Protein AF-A0A7S4P563-F1 (afdb_monomer_lite)

Sequence (169 aa):
KRTKKLSTRKKKKKKQNKKKVKEEKEEKDREKDGEKGEDKGENNGENQEEKKETKPPLTRMRRKPLERQKFFQEGGLWRDEYVLDLLNELTETTGKALLLLSVLEKRQLVADDHVTVLKQLVFSGHQMMSAALSAFSVEMDFDELGDTLTRIAKKVIAQQQQQQQQEER

Structure (mmCIF, N/CA/C/O backbone):
data_AF-A0A7S4P563-F1
#
_entry.id   AF-A0A7S4P563-F1
#
loop_
_atom_site.group_PDB
_atom_site.id
_atom_site.type_symbol
_atom_site.label_atom_id
_atom_site.label_alt_id
_atom_site.label_comp_id
_atom_site.label_asym_id
_atom_site.label_entity_id
_atom_site.label_seq_id
_atom_site.pdbx_PDB_ins_code
_atom_site.Cartn_x
_atom_site.Cartn_y
_atom_site.Cartn_z
_atom_site.occupancy
_atom_site.B_iso_or_equiv
_atom_site.auth_seq_id
_atom_site.auth_comp_id
_atom_site.auth_asym_id
_atom_site.auth_atom_id
_atom_site.pdbx_PDB_model_num
ATOM 1 N N . LYS A 1 1 ? -26.606 -19.962 45.039 1.00 61.16 1 LYS A N 1
ATOM 2 C CA . LYS A 1 1 ? -26.654 -21.091 44.073 1.00 61.16 1 LYS A CA 1
ATOM 3 C C . LYS A 1 1 ? -27.633 -20.741 42.945 1.00 61.16 1 LYS A C 1
ATOM 5 O O . LYS A 1 1 ? -28.825 -20.948 43.105 1.00 61.16 1 LYS A O 1
ATOM 10 N N . ARG A 1 2 ? -27.160 -20.139 41.847 1.00 44.06 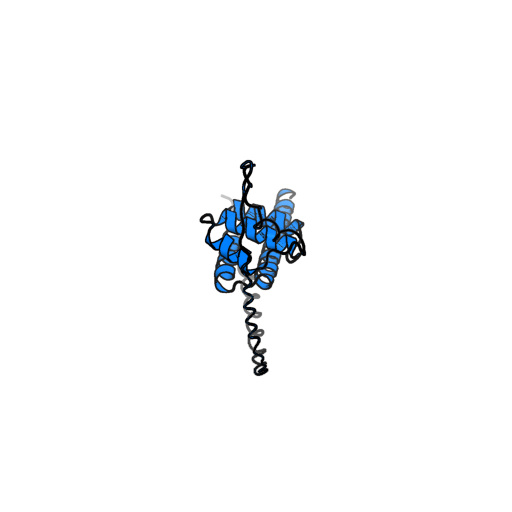2 ARG A N 1
ATOM 11 C CA . ARG A 1 2 ? -27.955 -19.863 40.635 1.00 44.06 2 ARG A CA 1
ATOM 12 C C . ARG A 1 2 ? -27.153 -20.300 39.414 1.00 44.06 2 ARG A C 1
ATOM 14 O O . ARG A 1 2 ? -25.927 -20.315 39.437 1.00 44.06 2 ARG A O 1
ATOM 21 N N . THR A 1 3 ? -27.881 -20.819 38.444 1.00 54.81 3 THR A N 1
ATOM 22 C CA . THR A 1 3 ? -27.499 -21.928 37.579 1.00 54.81 3 THR A CA 1
ATOM 23 C C . THR A 1 3 ? -26.834 -21.486 36.283 1.00 54.81 3 THR A C 1
ATOM 25 O O . THR A 1 3 ? -27.209 -20.509 35.646 1.00 54.81 3 THR A O 1
ATOM 28 N N . LYS A 1 4 ? -25.852 -22.295 35.883 1.00 56.75 4 LYS A N 1
ATOM 29 C CA . LYS A 1 4 ? -25.159 -22.290 34.598 1.00 56.75 4 LYS A CA 1
ATOM 30 C C . LYS A 1 4 ? -26.137 -22.669 33.478 1.00 56.75 4 LYS A C 1
ATOM 32 O O . LYS A 1 4 ? -26.557 -23.820 33.427 1.00 56.75 4 LYS A O 1
ATOM 37 N N . LYS A 1 5 ? -26.442 -21.758 32.551 1.00 60.03 5 LYS A N 1
ATOM 38 C CA . LYS A 1 5 ? -26.979 -22.088 31.216 1.00 60.03 5 LYS A CA 1
ATOM 39 C C . LYS A 1 5 ? -26.570 -21.014 30.212 1.00 60.03 5 LYS A C 1
ATOM 41 O O . LYS A 1 5 ? -27.282 -20.039 30.060 1.00 60.03 5 LYS A O 1
ATOM 46 N N . LEU A 1 6 ? -25.445 -21.209 29.527 1.00 48.97 6 LEU A N 1
ATOM 47 C CA . LEU A 1 6 ? -25.110 -20.551 28.252 1.00 48.97 6 LEU A CA 1
ATOM 48 C C . LEU A 1 6 ? -24.085 -21.432 27.518 1.00 48.97 6 LEU A C 1
ATOM 50 O O . LEU A 1 6 ? -22.925 -21.092 27.314 1.00 48.97 6 LEU A O 1
ATOM 54 N N . SER A 1 7 ? -24.534 -22.637 27.173 1.00 54.16 7 SER A N 1
ATOM 55 C CA . SER A 1 7 ? -23.865 -23.547 26.246 1.00 54.16 7 SER A CA 1
ATOM 56 C C . SER A 1 7 ? -24.733 -23.660 24.990 1.00 54.16 7 SER A C 1
ATOM 58 O O . SER A 1 7 ? -25.949 -23.569 25.084 1.00 54.16 7 SER A O 1
ATOM 60 N N . THR A 1 8 ? -24.081 -23.880 23.843 1.00 53.53 8 THR A N 1
ATOM 61 C CA . THR A 1 8 ? -24.630 -24.368 22.556 1.00 53.53 8 THR A CA 1
ATOM 62 C C . THR A 1 8 ? -25.084 -23.402 21.445 1.00 53.53 8 THR A C 1
ATOM 64 O O . THR A 1 8 ? -25.870 -23.820 20.598 1.00 53.53 8 THR A O 1
ATOM 67 N N . ARG A 1 9 ? -24.525 -22.187 21.289 1.00 49.56 9 ARG A N 1
ATOM 68 C CA . ARG A 1 9 ? -24.757 -21.374 20.054 1.00 49.56 9 ARG A CA 1
ATOM 69 C C . ARG A 1 9 ? -23.562 -21.205 19.098 1.00 49.56 9 ARG A C 1
ATOM 71 O O . ARG A 1 9 ? -23.695 -20.550 18.072 1.00 49.56 9 ARG A O 1
ATOM 78 N N . LYS A 1 10 ? -22.411 -21.845 19.361 1.00 51.56 10 LYS A N 1
ATOM 79 C CA . LYS A 1 10 ? -21.164 -21.660 18.574 1.00 51.56 10 LYS A CA 1
ATOM 80 C C . LYS A 1 10 ? -20.854 -22.712 17.489 1.00 51.56 10 LYS A C 1
ATOM 82 O O . LYS A 1 10 ? -19.849 -22.572 16.802 1.00 51.56 10 LYS A O 1
ATOM 87 N N . LYS A 1 11 ? -21.679 -23.747 17.267 1.00 52.34 11 LYS A N 1
ATOM 88 C CA . LYS A 1 11 ? -21.305 -24.872 16.369 1.00 52.34 11 LYS A CA 1
ATOM 89 C C . LYS A 1 11 ? -21.907 -24.880 14.951 1.00 52.34 11 LYS A C 1
ATOM 91 O O . LYS A 1 11 ? -21.516 -25.732 14.162 1.00 52.34 11 LYS A O 1
ATOM 96 N N . LYS A 1 12 ? -22.788 -23.944 14.565 1.00 49.88 12 LYS A N 1
ATOM 97 C CA . LYS A 1 12 ? -23.467 -23.995 13.243 1.00 49.88 12 LYS A CA 1
ATOM 98 C C . LYS A 1 12 ? -22.853 -23.153 12.109 1.00 49.88 12 LYS A C 1
ATOM 100 O O . LYS A 1 12 ? -23.171 -23.415 10.958 1.00 49.88 12 LYS A O 1
ATOM 105 N N . LYS A 1 13 ? -21.937 -22.209 12.374 1.00 48.78 13 LYS A N 1
ATOM 106 C CA . LYS A 1 13 ? -21.374 -21.323 11.322 1.00 48.78 13 LYS A CA 1
ATOM 107 C C . LYS A 1 13 ? -20.102 -21.833 10.621 1.00 48.78 13 LYS A C 1
ATOM 109 O O . LYS A 1 13 ? -19.689 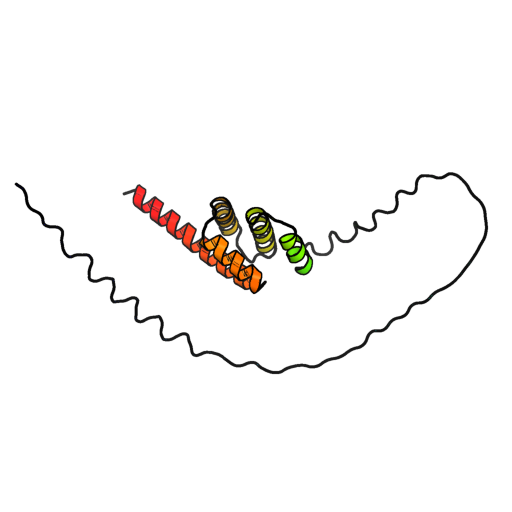-21.248 9.630 1.00 48.78 13 LYS A O 1
ATOM 114 N N . LYS A 1 14 ? -19.495 -22.943 11.064 1.00 47.88 14 LYS A N 1
ATOM 115 C CA . LYS A 1 14 ? -18.209 -23.435 10.514 1.00 47.88 14 LYS A CA 1
ATOM 116 C C . LYS A 1 14 ? -18.342 -24.336 9.269 1.00 47.88 14 LYS A C 1
ATOM 118 O O . LYS A 1 14 ? -17.331 -24.769 8.730 1.00 47.88 14 LYS A O 1
ATOM 123 N N . LYS A 1 15 ? -19.562 -24.635 8.795 1.00 46.62 15 LYS A N 1
ATOM 124 C CA . LYS A 1 15 ? -19.793 -25.626 7.720 1.00 46.62 15 LYS A CA 1
ATOM 125 C C . LYS A 1 15 ? -20.128 -25.045 6.337 1.00 46.62 15 LYS A C 1
ATOM 127 O O . LYS A 1 15 ? -20.253 -25.823 5.402 1.00 46.62 15 LYS A O 1
ATOM 132 N N . GLN A 1 16 ? -20.238 -23.721 6.183 1.00 46.41 16 GLN A N 1
ATOM 133 C CA . GLN A 1 16 ? -20.617 -23.103 4.898 1.00 46.41 16 GLN A CA 1
ATOM 134 C C . GLN A 1 16 ? -19.452 -22.486 4.101 1.00 46.41 16 GLN A C 1
ATOM 136 O O . GLN A 1 16 ? -19.566 -22.374 2.888 1.00 46.41 16 GLN A O 1
ATOM 141 N N . ASN A 1 17 ? -18.292 -22.206 4.708 1.00 41.94 17 ASN A N 1
ATOM 142 C CA . ASN A 1 17 ? -17.165 -21.590 3.980 1.00 41.94 17 ASN A CA 1
ATOM 143 C C . ASN A 1 17 ? -16.240 -22.567 3.231 1.00 41.94 17 ASN A C 1
ATOM 145 O O . ASN A 1 17 ? -15.300 -22.126 2.584 1.00 41.94 17 ASN A O 1
ATOM 149 N N . LYS A 1 18 ? -16.479 -23.886 3.283 1.00 46.22 18 LYS A N 1
ATOM 150 C CA . LYS A 1 18 ? -15.585 -24.882 2.652 1.00 46.22 18 LYS A CA 1
ATOM 151 C C . LYS A 1 18 ? -15.995 -25.291 1.228 1.00 46.22 18 LYS A C 1
ATOM 153 O O . LYS A 1 18 ? -15.339 -26.140 0.641 1.00 46.22 18 LYS A O 1
ATOM 158 N N . LYS A 1 19 ? -17.072 -24.720 0.670 1.00 44.72 19 LYS A N 1
ATOM 159 C CA . LYS A 1 19 ? -17.604 -25.118 -0.650 1.00 44.72 19 LYS A CA 1
ATOM 160 C C . LYS A 1 19 ? -17.312 -24.131 -1.790 1.00 44.72 19 LYS A C 1
ATOM 162 O O . LYS A 1 19 ? -17.678 -24.424 -2.914 1.00 44.72 19 LYS A O 1
ATOM 167 N N . LYS A 1 20 ? -16.648 -23.000 -1.522 1.00 45.75 20 LYS A N 1
ATOM 168 C CA . LYS A 1 20 ? -16.402 -21.937 -2.519 1.00 45.75 20 LYS A CA 1
ATOM 169 C C . LYS A 1 20 ? -14.961 -21.852 -3.049 1.00 45.75 20 LYS A C 1
ATOM 171 O O . LYS A 1 20 ? -14.650 -20.926 -3.773 1.00 45.75 20 LYS A O 1
ATOM 176 N N . VAL A 1 21 ? -14.089 -22.799 -2.692 1.00 49.78 21 VAL A N 1
ATOM 177 C CA . VAL A 1 21 ? -12.644 -22.774 -3.028 1.00 49.78 21 VAL A CA 1
ATOM 178 C C . VAL A 1 21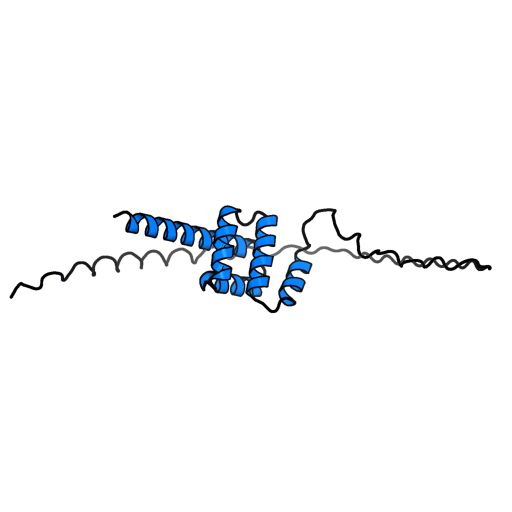 ? -12.288 -23.845 -4.076 1.00 49.78 21 VAL A C 1
ATOM 180 O O . VAL A 1 21 ? -11.178 -24.357 -4.086 1.00 49.78 21 VAL A O 1
ATOM 183 N N . LYS A 1 22 ? -13.235 -24.282 -4.920 1.00 44.59 22 LYS A N 1
ATOM 184 C CA . LYS A 1 22 ? -12.987 -25.402 -5.851 1.00 44.59 22 LYS A CA 1
ATOM 185 C C . LYS A 1 22 ? -13.311 -25.131 -7.326 1.00 44.59 22 LYS A C 1
ATOM 187 O O . LYS A 1 22 ? -13.238 -26.073 -8.099 1.00 44.59 22 LYS A O 1
ATOM 192 N N . GLU A 1 23 ? -13.634 -23.900 -7.723 1.00 48.12 23 GLU A N 1
ATOM 193 C CA . GLU A 1 23 ? -14.056 -23.615 -9.112 1.00 48.12 23 GLU A CA 1
ATOM 194 C C . GLU A 1 23 ? -13.213 -22.574 -9.872 1.00 48.12 23 GLU A C 1
ATOM 196 O O . GLU A 1 23 ? -13.430 -22.409 -11.060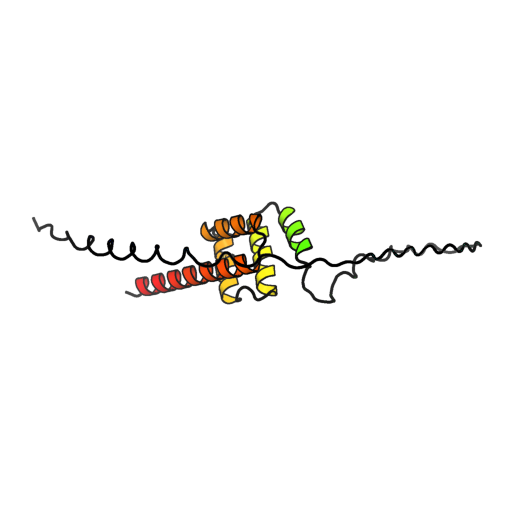 1.00 48.12 23 GLU A O 1
ATOM 201 N N . GLU A 1 24 ? -12.193 -21.944 -9.278 1.00 48.28 24 GLU A N 1
ATOM 202 C CA . GLU A 1 24 ? -11.364 -20.931 -9.978 1.00 48.28 24 GLU A CA 1
ATOM 203 C C . GLU A 1 24 ? -9.939 -21.425 -10.300 1.00 48.28 24 GLU A C 1
ATOM 205 O O . GLU A 1 24 ? -8.968 -20.702 -10.110 1.00 48.28 24 GLU A O 1
ATOM 210 N N . LYS A 1 25 ? -9.775 -22.684 -10.739 1.00 49.25 25 LYS A N 1
ATOM 211 C CA . LYS A 1 25 ? -8.444 -23.248 -11.065 1.00 49.25 25 LYS A CA 1
ATOM 212 C C . LYS A 1 25 ? -8.288 -23.787 -12.497 1.00 49.25 25 LYS A C 1
ATOM 214 O O . LYS A 1 25 ? -7.361 -24.551 -12.734 1.00 49.25 25 LYS A O 1
ATOM 219 N N . GLU A 1 26 ? -9.156 -23.430 -13.444 1.00 51.91 26 GLU A N 1
ATOM 220 C CA . GLU A 1 26 ? -9.135 -24.041 -14.794 1.00 51.91 26 GLU A CA 1
ATOM 221 C C . GLU A 1 26 ? -9.327 -23.077 -15.986 1.00 51.91 26 GLU A C 1
ATOM 223 O O . GLU A 1 26 ? -9.683 -23.499 -17.080 1.00 51.91 26 GLU A O 1
ATOM 228 N N . GLU A 1 27 ? -9.003 -21.795 -15.841 1.00 48.97 27 GLU A N 1
ATOM 229 C CA . GLU A 1 27 ? -8.819 -20.876 -16.977 1.00 48.97 27 GLU A CA 1
ATOM 230 C C . GLU A 1 27 ? -7.571 -20.035 -16.664 1.00 48.97 27 GLU A C 1
ATOM 232 O O . GLU A 1 27 ? -7.476 -19.498 -15.572 1.00 48.97 27 GLU A O 1
ATOM 237 N N . LYS A 1 28 ? -6.558 -19.859 -17.511 1.00 49.34 28 LYS A N 1
ATOM 238 C CA . LYS A 1 28 ? -6.510 -20.010 -18.960 1.00 49.34 28 LYS A CA 1
ATOM 239 C C . LYS A 1 28 ? -5.033 -19.957 -19.374 1.00 49.34 28 LYS A C 1
ATOM 241 O O . LYS A 1 28 ? -4.460 -18.892 -19.562 1.00 49.34 28 LYS A O 1
ATOM 246 N N . ASP A 1 29 ? -4.418 -21.127 -19.503 1.00 48.50 29 ASP A N 1
ATOM 247 C CA . ASP A 1 29 ? -3.200 -21.310 -20.287 1.00 48.50 29 ASP A CA 1
ATOM 248 C C . ASP A 1 29 ? -3.563 -21.106 -21.761 1.00 48.50 29 ASP A C 1
ATOM 250 O O . ASP A 1 29 ? -4.117 -22.013 -22.381 1.00 48.50 29 ASP A O 1
ATOM 254 N N . ARG A 1 30 ? -3.336 -19.908 -22.306 1.00 56.06 30 ARG A N 1
ATOM 255 C CA . ARG A 1 30 ? -3.318 -19.603 -23.749 1.00 56.06 30 ARG A CA 1
ATOM 256 C C . ARG A 1 30 ? -2.973 -18.128 -23.918 1.00 56.06 30 ARG A C 1
ATOM 258 O O . ARG A 1 30 ? -3.865 -17.297 -23.904 1.00 56.06 30 ARG A O 1
ATOM 265 N N . GLU A 1 31 ? -1.695 -17.826 -24.088 1.00 51.88 31 GLU A N 1
ATOM 266 C CA . GLU A 1 31 ? -1.244 -17.116 -25.286 1.00 51.88 31 GLU A CA 1
ATOM 267 C C . GLU A 1 31 ? 0.280 -17.112 -25.331 1.00 51.88 31 GLU A C 1
ATOM 269 O O . GLU A 1 31 ? 0.993 -16.552 -24.502 1.00 51.88 31 GLU A O 1
ATOM 274 N N . LYS A 1 32 ? 0.737 -17.893 -26.298 1.00 50.34 32 LYS A N 1
ATOM 275 C CA . LYS A 1 32 ? 2.094 -18.121 -26.737 1.00 50.34 32 LYS A CA 1
ATOM 276 C C . LYS A 1 32 ? 2.186 -17.432 -28.099 1.00 50.34 32 LYS A C 1
ATOM 278 O O . LYS A 1 32 ? 1.215 -17.467 -28.851 1.00 50.34 32 LYS A O 1
ATOM 283 N N . ASP A 1 33 ? 3.386 -16.968 -28.412 1.00 46.47 33 ASP A N 1
ATOM 284 C CA . ASP A 1 33 ? 3.915 -16.770 -29.764 1.00 46.47 33 ASP A CA 1
ATOM 285 C C . ASP A 1 33 ? 3.547 -15.460 -30.496 1.00 46.47 33 ASP A C 1
ATOM 287 O O . ASP A 1 33 ? 2.436 -15.250 -30.967 1.00 46.47 33 ASP A O 1
ATOM 291 N N . GLY A 1 34 ? 4.575 -14.622 -30.669 1.00 44.06 34 GLY A N 1
ATOM 292 C CA . GLY A 1 34 ? 4.618 -13.430 -31.523 1.00 44.06 34 GLY A CA 1
ATOM 293 C C . GLY A 1 34 ? 5.431 -12.338 -30.817 1.00 44.06 34 GLY A C 1
ATOM 294 O O . GLY A 1 34 ? 5.149 -12.027 -29.676 1.00 44.06 34 GLY A O 1
ATOM 295 N N . GLU A 1 35 ? 6.479 -11.727 -31.354 1.00 46.41 35 GLU A N 1
ATOM 296 C CA . GLU A 1 35 ? 6.881 -11.601 -32.742 1.00 46.41 35 GLU A CA 1
ATOM 297 C C . GLU A 1 35 ? 8.326 -11.066 -32.783 1.00 46.41 35 GLU A C 1
ATOM 299 O O . GLU A 1 35 ? 8.765 -10.317 -31.911 1.00 46.41 35 GLU A O 1
ATOM 304 N N . LYS A 1 36 ? 9.075 -11.508 -33.794 1.00 50.84 36 LYS A N 1
ATOM 305 C CA . LYS A 1 36 ? 10.398 -11.006 -34.178 1.00 50.84 36 LYS A CA 1
ATOM 306 C C . LYS A 1 36 ? 10.278 -9.615 -34.816 1.00 50.84 36 LYS A C 1
ATOM 308 O O . LYS A 1 36 ? 9.382 -9.406 -35.620 1.00 50.84 36 LYS A O 1
ATOM 313 N N . GLY A 1 37 ? 11.281 -8.769 -34.603 1.00 45.72 37 GLY A N 1
ATOM 314 C CA . GLY A 1 37 ? 11.635 -7.621 -35.456 1.00 45.72 37 GLY A CA 1
ATOM 315 C C . GLY A 1 37 ? 12.763 -6.848 -34.772 1.00 45.72 37 GLY A C 1
ATOM 316 O O . GLY A 1 37 ? 12.592 -6.447 -33.629 1.00 45.72 37 GLY A O 1
ATOM 317 N N . GLU A 1 38 ? 14.011 -6.900 -35.251 1.00 44.06 38 GLU A N 1
ATOM 318 C CA . GLU A 1 38 ? 14.586 -5.937 -36.220 1.00 44.06 38 GLU A CA 1
ATOM 319 C C . GLU A 1 38 ? 14.458 -4.492 -35.685 1.00 44.06 38 GLU A C 1
ATOM 321 O O . GLU A 1 38 ? 13.382 -4.051 -35.319 1.00 44.06 38 GLU A O 1
ATOM 326 N N . ASP A 1 39 ? 15.507 -3.693 -35.527 1.00 51.12 39 ASP A N 1
ATOM 327 C CA . ASP A 1 39 ? 16.489 -3.353 -36.548 1.00 51.12 39 ASP A CA 1
ATOM 328 C C . ASP A 1 39 ? 17.679 -2.594 -35.921 1.00 51.12 39 ASP A C 1
ATOM 330 O O . ASP A 1 39 ? 17.607 -2.021 -34.832 1.00 51.12 39 ASP A O 1
ATOM 334 N N . LYS A 1 40 ? 18.795 -2.638 -36.642 1.00 56.16 40 LYS A N 1
ATOM 335 C CA . LYS A 1 40 ? 20.093 -2.031 -36.367 1.00 56.16 40 LYS A CA 1
ATOM 336 C C . LYS A 1 40 ? 20.026 -0.510 -36.516 1.00 56.16 40 LYS A C 1
ATOM 338 O O . LYS A 1 40 ? 19.429 0.008 -37.448 1.00 56.16 40 LYS A O 1
ATOM 343 N N . GLY A 1 41 ? 20.749 0.201 -35.657 1.00 48.78 41 GLY A N 1
ATOM 344 C CA . GLY A 1 41 ? 20.948 1.645 -35.773 1.00 48.78 41 GLY A CA 1
ATOM 345 C C . GLY A 1 41 ? 22.328 2.056 -35.284 1.00 48.78 41 GLY A C 1
ATOM 346 O O . GLY A 1 41 ? 22.458 2.665 -34.227 1.00 48.78 41 GLY A O 1
ATOM 347 N N . GLU A 1 42 ? 23.361 1.689 -36.040 1.00 50.47 42 GLU A N 1
ATOM 348 C CA . GLU A 1 42 ? 24.692 2.287 -35.939 1.00 50.47 42 GLU A CA 1
ATOM 349 C C . GLU A 1 42 ? 24.615 3.733 -36.446 1.00 50.47 42 GLU A C 1
ATOM 351 O O . GLU A 1 42 ? 24.142 3.972 -37.556 1.00 50.47 42 GLU A O 1
ATOM 356 N N . ASN A 1 43 ? 25.101 4.707 -35.674 1.00 48.97 43 ASN A N 1
ATOM 357 C CA . ASN A 1 43 ? 25.462 5.994 -36.259 1.00 48.97 43 ASN A CA 1
ATOM 358 C C . ASN A 1 43 ? 26.704 6.575 -35.575 1.00 48.97 43 ASN A C 1
ATOM 360 O O . ASN A 1 43 ? 26.644 7.163 -34.494 1.00 48.97 43 ASN A O 1
ATOM 364 N N . ASN A 1 44 ? 27.840 6.352 -36.238 1.00 50.56 44 ASN A N 1
ATOM 365 C CA . ASN A 1 44 ? 29.111 7.022 -36.009 1.00 50.56 44 ASN A CA 1
ATOM 366 C C . ASN A 1 44 ? 29.036 8.442 -36.581 1.00 50.56 44 ASN A C 1
ATOM 368 O O . ASN A 1 44 ? 28.800 8.621 -37.773 1.00 50.56 44 ASN A O 1
ATOM 372 N N . GLY A 1 45 ? 29.299 9.440 -35.742 1.00 48.59 45 GLY A N 1
ATOM 373 C CA . GLY A 1 45 ? 29.480 10.832 -36.148 1.00 48.59 45 GLY A CA 1
ATOM 374 C C . GLY A 1 45 ? 30.806 11.362 -35.625 1.00 48.59 45 GLY A C 1
ATOM 375 O O . GLY A 1 45 ? 30.843 12.075 -34.626 1.00 48.59 45 GLY A O 1
ATOM 376 N N . GLU A 1 46 ? 31.891 10.971 -36.286 1.00 50.44 46 GLU A N 1
ATOM 377 C CA . GLU A 1 46 ? 33.223 11.551 -36.140 1.00 50.44 46 GLU A CA 1
ATOM 378 C C . GLU A 1 46 ? 33.241 12.908 -36.860 1.00 50.44 46 GLU A C 1
ATOM 380 O O . GLU A 1 46 ? 32.943 12.979 -38.050 1.00 50.44 46 GLU A O 1
ATOM 385 N N . ASN A 1 47 ? 33.563 13.998 -36.158 1.00 46.09 47 ASN A N 1
ATOM 386 C CA . ASN A 1 47 ? 33.906 15.256 -36.817 1.00 46.09 47 ASN A CA 1
ATOM 387 C C . ASN A 1 47 ? 35.075 15.923 -36.088 1.00 46.09 47 ASN A C 1
ATOM 389 O O . ASN A 1 47 ? 34.940 16.431 -34.972 1.00 46.09 47 ASN A O 1
ATOM 393 N N . GLN A 1 48 ? 36.237 15.859 -36.731 1.00 50.50 48 GLN A N 1
ATOM 394 C CA . GLN A 1 48 ? 37.436 16.604 -36.387 1.00 50.50 48 GLN A CA 1
ATOM 395 C C . GLN A 1 48 ? 37.407 17.923 -37.161 1.00 50.50 48 GLN A C 1
ATOM 397 O O . GLN A 1 48 ? 37.295 17.902 -38.380 1.00 50.50 48 GLN A O 1
ATOM 402 N N . GLU A 1 49 ? 37.612 19.055 -36.491 1.00 53.78 49 GLU A N 1
ATOM 403 C CA . GLU A 1 49 ? 38.304 20.172 -37.139 1.00 53.78 49 GLU A CA 1
ATOM 404 C C . GLU A 1 49 ? 39.027 21.032 -36.094 1.00 53.78 49 GLU A C 1
ATOM 406 O O . GLU A 1 49 ? 38.432 21.738 -35.278 1.00 53.78 49 GLU A O 1
ATOM 411 N N . GLU A 1 50 ? 40.355 20.926 -36.115 1.00 51.16 50 GLU A N 1
ATOM 412 C CA . GLU A 1 50 ? 41.286 21.839 -35.465 1.00 51.16 50 GLU A CA 1
ATOM 413 C C . GLU A 1 50 ? 41.190 23.233 -36.099 1.00 51.16 50 GLU A C 1
ATOM 415 O O . GLU A 1 50 ? 41.410 23.372 -37.299 1.00 51.16 50 GLU A O 1
ATOM 420 N N . LYS A 1 51 ? 41.043 24.292 -35.290 1.00 54.72 51 LYS A N 1
ATOM 421 C CA . LYS A 1 51 ? 41.689 25.585 -35.578 1.00 54.72 51 LYS A CA 1
ATOM 422 C C . LYS A 1 51 ? 42.290 26.178 -34.307 1.00 54.72 51 LYS A C 1
ATOM 424 O O . LYS A 1 51 ? 41.603 26.466 -33.330 1.00 54.72 51 LYS A O 1
ATOM 429 N N . LYS A 1 52 ? 43.615 26.309 -34.345 1.00 58.94 52 LYS A N 1
ATOM 430 C CA . LYS A 1 52 ? 44.481 26.972 -33.367 1.00 58.94 52 LYS A CA 1
ATOM 431 C C . LYS A 1 52 ? 44.398 28.491 -33.569 1.00 58.94 52 LYS A C 1
ATOM 433 O O . LYS A 1 52 ? 44.329 28.921 -34.711 1.00 58.94 52 LYS A O 1
ATOM 438 N N . GLU A 1 53 ? 44.442 29.257 -32.474 1.00 43.59 53 GLU A N 1
ATOM 439 C CA . GLU A 1 53 ? 45.383 30.376 -32.215 1.00 43.59 53 GLU A CA 1
ATOM 440 C C . GLU A 1 53 ? 44.870 31.370 -31.140 1.00 43.59 53 GLU A C 1
ATOM 442 O O . GLU A 1 53 ? 43.855 32.035 -31.299 1.00 43.59 53 GLU A O 1
ATOM 447 N N . THR A 1 54 ? 45.611 31.415 -30.017 1.00 54.84 54 THR A N 1
ATOM 448 C CA . THR A 1 54 ? 46.085 32.574 -29.206 1.00 54.84 54 THR A CA 1
ATOM 449 C C . THR A 1 54 ? 45.233 33.862 -29.152 1.00 54.84 54 THR A C 1
ATOM 451 O O . THR A 1 54 ? 44.972 34.452 -30.186 1.00 54.84 54 THR A O 1
ATOM 454 N N . LYS A 1 55 ? 44.884 34.495 -28.014 1.00 50.81 55 LYS A N 1
ATOM 455 C CA . LYS A 1 55 ? 45.602 34.804 -26.746 1.00 50.81 55 LYS A CA 1
ATOM 456 C C . LYS A 1 55 ? 44.591 35.391 -25.700 1.00 50.81 55 LYS A C 1
ATOM 458 O O . LYS A 1 55 ? 43.443 35.634 -26.062 1.00 50.81 55 LYS A O 1
ATOM 463 N N . PRO A 1 56 ? 44.972 35.595 -24.415 1.00 65.56 56 PRO A N 1
ATOM 464 C CA . PRO A 1 56 ? 44.084 35.573 -23.235 1.00 65.56 56 PRO A CA 1
ATOM 465 C C . PRO A 1 56 ? 43.427 36.927 -22.907 1.00 65.56 56 PRO A C 1
ATOM 467 O O . PRO A 1 56 ? 43.999 37.966 -23.235 1.00 65.56 56 PRO A O 1
ATOM 470 N N . PRO A 1 57 ? 42.267 36.949 -22.210 1.00 50.66 57 PRO A N 1
ATOM 471 C CA . PRO A 1 57 ? 42.285 37.548 -20.863 1.00 50.66 57 PRO A CA 1
ATOM 472 C C . PRO A 1 57 ? 41.226 37.028 -19.857 1.00 50.66 57 PRO A C 1
ATOM 474 O O . PRO A 1 57 ? 40.143 36.575 -20.213 1.00 50.66 57 PRO A O 1
ATOM 477 N N . LEU A 1 58 ? 41.556 37.215 -18.571 1.00 50.22 58 LEU A N 1
ATOM 478 C CA . LEU A 1 58 ? 40.675 37.284 -17.393 1.00 50.22 58 LEU A CA 1
ATOM 479 C C . LEU A 1 58 ? 39.788 36.054 -17.136 1.00 50.22 58 LEU A C 1
ATOM 481 O O . LEU A 1 58 ? 38.659 35.946 -17.612 1.00 50.22 58 LEU A O 1
ATOM 485 N N . THR A 1 59 ? 40.282 35.162 -16.270 1.00 57.00 59 THR A N 1
ATOM 486 C CA . THR A 1 59 ? 39.549 34.035 -15.677 1.00 57.00 59 THR A CA 1
ATOM 487 C C . THR A 1 59 ? 38.381 34.521 -14.820 1.00 57.00 59 THR A C 1
ATOM 489 O O . THR A 1 59 ? 38.401 34.488 -13.592 1.00 57.00 59 THR A O 1
ATOM 492 N N . ARG A 1 60 ? 37.306 34.928 -15.490 1.00 55.22 60 ARG A N 1
ATOM 493 C CA . ARG A 1 60 ? 35.947 34.825 -14.978 1.00 55.22 60 ARG A CA 1
ATOM 494 C C . ARG A 1 60 ? 35.753 33.340 -14.699 1.00 55.22 60 ARG A C 1
ATOM 496 O O . ARG A 1 60 ? 35.769 32.547 -15.639 1.00 55.22 60 ARG A O 1
ATOM 503 N N . MET A 1 61 ? 35.674 32.957 -13.423 1.00 47.88 61 MET A N 1
ATOM 504 C CA . MET A 1 61 ? 35.418 31.574 -13.023 1.00 47.88 61 MET A CA 1
ATOM 505 C C . MET A 1 61 ? 34.184 31.070 -13.775 1.00 47.88 61 MET A C 1
ATOM 507 O O . MET A 1 61 ? 33.047 31.385 -13.421 1.00 47.88 61 MET A O 1
ATOM 511 N N . ARG A 1 62 ? 34.423 30.308 -14.848 1.00 53.94 62 ARG A N 1
ATOM 512 C CA . ARG A 1 62 ? 33.417 29.515 -15.538 1.00 53.94 62 ARG A CA 1
ATOM 513 C C . ARG A 1 62 ? 32.967 28.475 -14.529 1.00 53.94 62 ARG A C 1
ATOM 515 O O . ARG A 1 62 ? 33.578 27.418 -14.391 1.00 53.94 62 ARG A O 1
ATOM 522 N N . ARG A 1 63 ? 31.906 28.801 -13.790 1.00 56.94 63 ARG A N 1
ATOM 523 C CA . ARG A 1 63 ? 31.059 27.784 -13.177 1.00 56.94 63 ARG A CA 1
ATOM 524 C C . ARG A 1 63 ? 30.718 26.824 -14.310 1.00 56.94 63 ARG A C 1
ATOM 526 O O . ARG A 1 63 ? 30.141 27.249 -15.310 1.00 56.94 63 ARG A O 1
ATOM 533 N N . LYS A 1 64 ? 31.194 25.581 -14.199 1.00 60.62 64 LYS A N 1
ATOM 534 C CA . LYS A 1 64 ? 30.840 24.512 -15.130 1.00 60.62 64 LYS A CA 1
ATOM 535 C C . LYS A 1 64 ? 29.313 24.538 -15.252 1.00 60.62 64 LYS A C 1
ATOM 537 O O . LYS A 1 64 ? 28.656 24.605 -14.208 1.00 60.62 64 LYS A O 1
ATOM 542 N N . PRO A 1 65 ? 28.755 24.598 -16.470 1.00 53.06 65 PRO A N 1
ATOM 543 C CA . PRO A 1 65 ? 27.314 24.620 -16.635 1.00 53.06 65 PRO A CA 1
ATOM 544 C C . PRO A 1 65 ? 26.751 23.395 -15.916 1.00 53.06 65 PRO A C 1
ATOM 546 O O . PRO A 1 65 ? 27.257 22.285 -16.080 1.00 53.06 65 PRO A O 1
ATOM 549 N N . LEU A 1 66 ? 25.746 23.612 -15.070 1.00 57.38 66 LEU A N 1
ATOM 550 C CA . LEU A 1 66 ? 24.953 22.562 -14.440 1.00 57.38 66 LEU A CA 1
ATOM 551 C C . LEU A 1 66 ? 24.113 21.835 -15.510 1.00 57.38 66 LEU A C 1
ATOM 553 O O . LEU A 1 66 ? 22.893 21.755 -15.424 1.00 57.38 66 LEU A O 1
ATOM 557 N N . GLU A 1 67 ? 24.752 21.256 -16.526 1.00 53.97 67 GLU A N 1
ATOM 558 C CA . GLU A 1 67 ? 24.132 20.387 -17.536 1.00 53.97 67 GLU A CA 1
ATOM 559 C C . GLU A 1 67 ? 23.798 18.990 -16.984 1.00 53.97 67 GLU A C 1
ATOM 561 O O . GLU A 1 67 ? 23.710 18.005 -17.704 1.00 53.97 67 GLU A O 1
ATOM 566 N N . ARG A 1 68 ? 23.541 18.913 -15.676 1.00 50.56 68 ARG A N 1
ATOM 567 C CA . ARG A 1 68 ? 22.831 17.812 -15.015 1.00 50.56 68 ARG A CA 1
ATOM 568 C C . ARG A 1 68 ? 21.457 18.248 -14.498 1.00 50.56 68 ARG A C 1
ATOM 570 O O . ARG A 1 68 ? 20.878 17.584 -13.650 1.00 50.56 68 ARG A O 1
ATOM 577 N N . GLN A 1 69 ? 20.938 19.369 -15.002 1.00 49.88 69 GLN A N 1
ATOM 578 C CA . GLN A 1 69 ? 19.655 19.948 -14.597 1.00 49.88 69 GLN A CA 1
ATOM 579 C C . GLN A 1 69 ? 18.749 20.230 -15.808 1.00 49.88 69 GLN A C 1
ATOM 581 O O . GLN A 1 69 ? 18.029 21.218 -15.849 1.00 49.88 69 GLN A O 1
ATOM 586 N N . LYS A 1 70 ? 18.804 19.358 -16.823 1.00 46.91 70 LYS A N 1
ATOM 587 C CA . LYS A 1 70 ? 17.834 19.310 -17.935 1.00 46.91 70 LYS A CA 1
ATOM 588 C C . LYS A 1 70 ? 17.026 18.004 -17.974 1.00 46.91 70 LYS A C 1
ATOM 590 O O . LYS A 1 70 ? 16.309 17.761 -18.930 1.00 46.91 70 LYS A O 1
ATOM 595 N N . PHE A 1 71 ? 17.102 17.177 -16.929 1.00 47.19 71 PHE A N 1
ATOM 596 C CA . PHE A 1 71 ? 16.299 15.948 -16.803 1.00 47.19 71 PHE A CA 1
ATOM 597 C C . PHE A 1 71 ? 14.945 16.163 -16.109 1.00 47.19 71 PHE A C 1
ATOM 599 O O . PHE A 1 71 ? 14.265 15.211 -15.744 1.00 47.19 71 PHE A O 1
ATOM 606 N N . PHE A 1 72 ? 14.557 17.417 -15.887 1.00 50.91 72 PHE A N 1
ATOM 607 C CA . PHE A 1 72 ? 13.457 17.767 -15.003 1.00 50.91 72 PHE A CA 1
ATOM 608 C C . PHE A 1 72 ? 12.498 18.700 -15.742 1.00 50.91 72 PHE A C 1
ATOM 610 O O . PHE A 1 72 ? 12.700 19.905 -15.694 1.00 50.91 72 PHE A O 1
ATOM 617 N N . GLN A 1 73 ? 11.513 18.140 -16.462 1.00 46.06 73 GLN A N 1
ATOM 618 C CA . GLN A 1 73 ? 10.117 18.635 -16.550 1.00 46.06 73 GLN A CA 1
ATOM 619 C C . GLN A 1 73 ? 9.332 18.256 -17.812 1.00 46.06 73 GLN A C 1
ATOM 621 O O . GLN A 1 73 ? 8.135 18.522 -17.840 1.00 46.06 73 GLN A O 1
ATOM 626 N N . GLU A 1 74 ? 9.891 17.580 -18.812 1.00 43.59 74 GLU A N 1
ATOM 627 C CA . GLU A 1 74 ? 9.057 17.103 -19.928 1.00 43.59 74 GLU A CA 1
ATOM 628 C C . GLU A 1 74 ? 8.434 15.743 -19.575 1.00 43.59 74 GLU A C 1
ATOM 630 O O . GLU A 1 74 ? 8.901 14.689 -19.987 1.00 43.59 74 GLU A O 1
ATOM 635 N N . GLY A 1 75 ? 7.413 15.772 -18.710 1.00 53.56 75 GLY A N 1
ATOM 636 C CA . GLY A 1 75 ? 6.510 14.636 -18.469 1.00 53.56 75 GLY A CA 1
ATOM 637 C C . GLY A 1 75 ? 6.273 14.244 -17.010 1.00 53.56 75 GLY A C 1
ATOM 638 O O . GLY A 1 75 ? 5.292 13.564 -16.738 1.00 53.56 75 GLY A O 1
ATOM 639 N N . GLY A 1 76 ? 7.115 14.666 -16.058 1.00 55.47 76 GLY A N 1
ATOM 640 C CA . GLY A 1 76 ? 6.886 14.504 -14.605 1.00 55.47 76 GLY A CA 1
ATOM 641 C C . GLY A 1 76 ? 6.809 13.064 -14.057 1.00 55.47 76 GLY A C 1
ATOM 642 O O . GLY A 1 76 ? 6.895 12.872 -12.841 1.00 55.47 76 GLY A O 1
ATOM 643 N N . LEU A 1 77 ? 6.696 12.057 -14.924 1.00 58.22 77 LEU A N 1
ATOM 644 C CA . LEU A 1 77 ? 6.821 10.647 -14.598 1.00 58.22 77 LEU A CA 1
ATOM 645 C C . LEU A 1 77 ? 8.309 10.322 -14.503 1.00 58.22 77 LEU A C 1
ATOM 647 O O . LEU A 1 77 ? 9.035 10.306 -15.497 1.00 58.22 77 LEU A O 1
ATOM 651 N N . TRP A 1 78 ? 8.774 10.093 -13.282 1.00 66.81 78 TRP A N 1
ATOM 652 C CA . TRP A 1 78 ? 10.051 9.429 -13.061 1.00 66.81 78 TRP A CA 1
ATOM 653 C C . TRP A 1 78 ? 10.005 8.123 -13.852 1.00 66.81 78 TRP A C 1
ATOM 655 O O . TRP A 1 78 ? 9.063 7.356 -13.653 1.00 66.81 78 TRP A O 1
ATOM 665 N N . ARG A 1 79 ? 10.957 7.891 -14.773 1.00 72.38 79 ARG A N 1
ATOM 666 C CA . ARG A 1 79 ? 11.025 6.585 -15.442 1.00 72.38 79 ARG A CA 1
ATOM 667 C C . ARG A 1 79 ? 11.121 5.528 -14.353 1.00 72.38 79 ARG A C 1
ATOM 669 O O . ARG A 1 79 ? 11.923 5.682 -13.431 1.00 72.38 79 ARG A O 1
ATOM 676 N N . ASP A 1 80 ? 10.295 4.501 -14.478 1.00 72.69 80 ASP A N 1
ATOM 677 C CA . ASP A 1 80 ? 10.120 3.422 -13.505 1.00 72.69 80 ASP A CA 1
ATOM 678 C C . ASP A 1 80 ? 11.459 2.852 -13.030 1.00 72.69 80 ASP A C 1
ATOM 680 O O . ASP A 1 80 ? 11.644 2.605 -11.842 1.00 72.69 80 ASP A O 1
ATOM 684 N N . GLU A 1 81 ? 12.426 2.775 -13.943 1.00 74.50 81 GLU A N 1
ATOM 685 C CA . GLU A 1 81 ? 13.804 2.342 -13.709 1.00 74.50 81 GLU A CA 1
ATOM 686 C C . GLU A 1 81 ? 14.497 3.107 -12.564 1.00 74.50 81 GLU A C 1
ATOM 688 O O . GLU A 1 81 ? 15.074 2.489 -11.674 1.00 74.50 81 GLU A O 1
ATOM 693 N N . TYR A 1 82 ? 14.368 4.439 -12.496 1.00 82.56 82 TYR A N 1
ATOM 694 C CA . TYR A 1 82 ? 15.020 5.238 -11.445 1.00 82.56 82 TYR A CA 1
ATOM 695 C C . TYR A 1 82 ? 14.378 5.062 -10.071 1.00 82.56 82 TYR A C 1
ATOM 697 O O . TYR A 1 82 ? 15.029 5.263 -9.046 1.00 82.56 82 TYR A O 1
ATOM 705 N N . VAL A 1 83 ? 13.087 4.726 -10.033 1.00 82.25 83 VAL A N 1
ATOM 706 C CA . VAL A 1 83 ? 12.376 4.507 -8.771 1.00 82.25 83 VAL A CA 1
ATOM 707 C C . VAL A 1 83 ? 12.918 3.257 -8.085 1.00 82.25 83 VAL A C 1
ATOM 709 O O . VAL A 1 83 ? 13.091 3.261 -6.870 1.00 82.25 83 VAL A O 1
ATOM 712 N N . LEU A 1 84 ? 13.222 2.210 -8.852 1.00 81.38 84 LEU A N 1
ATOM 713 C CA . LEU A 1 84 ? 13.722 0.943 -8.321 1.00 81.38 84 LEU A CA 1
ATOM 714 C C . LEU A 1 84 ? 15.143 1.073 -7.764 1.00 81.38 84 LEU A C 1
ATOM 716 O O . LEU A 1 84 ? 15.417 0.575 -6.672 1.00 81.38 84 LEU A O 1
ATOM 720 N N . ASP A 1 85 ? 16.011 1.812 -8.455 1.00 83.06 85 ASP A N 1
ATOM 721 C CA . ASP A 1 85 ? 17.356 2.120 -7.958 1.00 83.06 85 ASP A CA 1
ATOM 722 C C . ASP A 1 85 ? 17.294 2.919 -6.651 1.00 83.06 85 ASP A C 1
ATOM 724 O O . ASP A 1 85 ? 17.937 2.560 -5.663 1.00 83.06 85 ASP A O 1
ATOM 728 N N . LEU A 1 86 ? 16.431 3.940 -6.594 1.00 83.38 86 LEU A N 1
ATOM 729 C CA . LEU A 1 86 ? 16.237 4.735 -5.383 1.00 83.38 86 LEU A CA 1
ATOM 730 C C . LEU A 1 86 ? 15.678 3.880 -4.234 1.00 83.38 86 LEU A C 1
ATOM 732 O O . LEU A 1 86 ? 16.123 3.993 -3.093 1.00 83.38 86 LEU A O 1
ATOM 736 N N . LEU A 1 87 ? 14.739 2.974 -4.521 1.00 86.19 87 LEU A N 1
ATOM 737 C CA . LEU A 1 87 ? 14.213 2.032 -3.531 1.00 86.19 87 LEU A CA 1
ATOM 738 C C . LEU A 1 87 ? 15.293 1.090 -2.993 1.00 86.19 87 LEU A C 1
ATOM 740 O O . LEU A 1 87 ? 15.217 0.711 -1.823 1.00 86.19 87 LEU A O 1
ATOM 744 N N . ASN A 1 88 ? 16.289 0.713 -3.792 1.00 84.88 88 ASN A N 1
ATOM 745 C CA . ASN A 1 88 ? 17.399 -0.123 -3.339 1.00 84.88 88 ASN A CA 1
ATOM 746 C C . ASN A 1 88 ? 18.371 0.633 -2.426 1.00 84.88 88 ASN A C 1
ATOM 748 O O . ASN A 1 88 ? 18.859 0.044 -1.462 1.00 84.88 88 ASN A O 1
ATOM 752 N N . GLU A 1 89 ? 18.596 1.926 -2.672 1.00 84.75 89 GLU A N 1
ATOM 753 C CA . GLU A 1 89 ? 19.478 2.766 -1.851 1.00 84.75 89 GLU A CA 1
ATOM 754 C C . GLU A 1 89 ? 18.905 3.086 -0.466 1.00 84.75 89 GLU A C 1
ATOM 756 O O . GLU A 1 89 ? 19.658 3.221 0.503 1.00 84.75 89 GLU A O 1
ATOM 761 N N . LEU A 1 90 ? 17.579 3.184 -0.331 1.00 86.38 90 LEU A N 1
ATOM 762 C CA . LEU A 1 90 ? 16.979 3.329 0.992 1.00 86.38 90 LEU A CA 1
ATOM 763 C C . LEU A 1 90 ? 17.240 2.060 1.821 1.00 86.38 90 LEU A C 1
ATOM 765 O O . LEU A 1 90 ? 17.015 0.941 1.374 1.00 86.38 90 LEU A O 1
ATOM 769 N N . THR A 1 91 ? 17.688 2.201 3.063 1.00 82.12 91 THR A N 1
ATOM 770 C CA . THR A 1 91 ? 17.831 1.063 3.992 1.00 82.12 91 THR A CA 1
ATOM 771 C C . THR A 1 91 ? 16.565 0.852 4.818 1.00 82.12 91 THR A C 1
ATOM 773 O O . THR A 1 91 ? 16.237 -0.270 5.200 1.00 82.12 91 THR A O 1
ATOM 776 N N . GLU A 1 92 ? 15.806 1.923 5.048 1.00 89.69 92 GLU A N 1
ATOM 777 C CA . GLU A 1 92 ? 14.592 1.905 5.855 1.00 89.69 92 GLU A CA 1
ATOM 778 C C . GLU A 1 92 ? 13.373 1.460 5.040 1.00 89.69 92 GLU A C 1
ATOM 780 O O . GLU A 1 92 ? 12.967 2.105 4.069 1.00 89.69 92 GLU A O 1
ATOM 785 N N . THR A 1 93 ? 12.733 0.378 5.481 1.00 90.12 93 THR A N 1
ATOM 786 C CA . THR A 1 93 ? 11.507 -0.161 4.870 1.00 90.12 93 THR A CA 1
ATOM 787 C C . THR A 1 93 ? 10.363 0.851 4.876 1.00 90.12 93 THR A C 1
ATOM 789 O O . THR A 1 93 ? 9.615 0.940 3.903 1.00 90.12 93 THR A O 1
ATOM 792 N N . THR A 1 94 ? 10.262 1.665 5.928 1.00 94.75 94 THR A N 1
ATOM 793 C CA . THR A 1 94 ? 9.269 2.740 6.050 1.00 94.75 94 THR A CA 1
ATOM 794 C C . THR A 1 94 ? 9.446 3.790 4.954 1.00 94.75 94 THR A C 1
ATOM 796 O O . THR A 1 94 ? 8.479 4.140 4.280 1.00 94.75 94 THR A O 1
ATOM 799 N N . GLY A 1 95 ? 10.679 4.257 4.726 1.00 93.62 95 GLY A N 1
ATOM 800 C CA . GLY A 1 95 ? 10.980 5.241 3.685 1.00 93.62 95 GLY A CA 1
ATOM 801 C C . GLY A 1 95 ? 10.655 4.716 2.287 1.00 93.62 95 GLY A C 1
ATOM 802 O O . GLY A 1 95 ? 9.995 5.409 1.511 1.00 93.62 95 GLY A O 1
ATOM 803 N N . LYS A 1 96 ? 11.022 3.457 2.001 1.00 93.31 96 LYS A N 1
ATOM 804 C CA . LYS A 1 96 ? 10.667 2.781 0.739 1.00 93.31 96 LYS A CA 1
ATOM 805 C C . LYS A 1 96 ? 9.163 2.738 0.523 1.00 93.31 96 LYS A C 1
ATOM 807 O O . LYS A 1 96 ? 8.682 3.096 -0.546 1.00 93.31 96 LYS A O 1
ATOM 812 N N . ALA A 1 97 ? 8.419 2.328 1.547 1.00 95.69 97 ALA A N 1
ATOM 813 C CA . ALA A 1 97 ? 6.971 2.213 1.473 1.00 95.69 97 ALA A CA 1
ATOM 814 C C . ALA A 1 97 ? 6.300 3.568 1.203 1.00 95.69 97 ALA A C 1
ATOM 816 O O . ALA A 1 97 ? 5.409 3.656 0.363 1.00 95.69 97 ALA A O 1
ATOM 817 N N . LEU A 1 98 ? 6.742 4.634 1.880 1.00 96.38 98 LEU A N 1
ATOM 818 C CA . LEU A 1 98 ? 6.205 5.982 1.675 1.00 96.38 98 LEU A CA 1
ATOM 819 C C . LEU A 1 98 ? 6.520 6.520 0.275 1.00 96.38 98 LEU A C 1
ATOM 821 O O . LEU A 1 98 ? 5.642 7.098 -0.368 1.00 96.38 98 LEU A O 1
ATOM 825 N N . LEU A 1 99 ? 7.744 6.299 -0.213 1.00 94.12 99 LEU A N 1
ATOM 826 C CA . LEU A 1 99 ? 8.133 6.669 -1.571 1.00 94.12 99 LEU A CA 1
ATOM 827 C C . LEU A 1 99 ? 7.275 5.925 -2.600 1.00 94.12 99 LEU A C 1
ATOM 829 O O . LEU A 1 99 ? 6.722 6.551 -3.502 1.00 94.12 99 LEU A O 1
ATOM 833 N N . LEU A 1 100 ? 7.098 4.616 -2.424 1.00 95.00 100 LEU A N 1
ATOM 834 C CA . LEU A 1 100 ? 6.301 3.783 -3.317 1.00 95.00 100 LEU A CA 1
ATOM 835 C C . LEU A 1 100 ? 4.831 4.220 -3.348 1.00 95.00 100 LEU A C 1
ATOM 837 O O . LEU A 1 100 ? 4.263 4.369 -4.425 1.00 95.00 100 LEU A O 1
ATOM 841 N N . LEU A 1 101 ? 4.237 4.531 -2.190 1.00 96.50 101 LEU A N 1
ATOM 842 C CA . LEU A 1 101 ? 2.885 5.096 -2.123 1.00 96.50 101 LEU A CA 1
ATOM 843 C C . LEU A 1 101 ? 2.772 6.415 -2.899 1.00 96.50 101 LEU A C 1
ATOM 845 O O . LEU A 1 101 ? 1.787 6.611 -3.602 1.00 96.50 101 LEU A O 1
ATOM 849 N N . SER A 1 102 ? 3.783 7.289 -2.830 1.00 94.88 102 SER A N 1
ATOM 850 C CA . SER A 1 102 ? 3.788 8.543 -3.599 1.00 94.88 102 SER A CA 1
ATOM 851 C C . SER A 1 102 ? 3.868 8.321 -5.115 1.00 94.88 102 SER A C 1
ATOM 853 O O . SER A 1 102 ? 3.333 9.114 -5.889 1.00 94.88 102 SER A O 1
ATOM 855 N N . VAL A 1 103 ? 4.520 7.240 -5.555 1.00 94.12 103 VAL A N 1
ATOM 856 C CA . VAL A 1 103 ? 4.578 6.856 -6.972 1.00 94.12 103 VAL A CA 1
ATOM 857 C C . VAL A 1 103 ? 3.221 6.328 -7.428 1.00 94.12 103 VAL A C 1
ATOM 859 O O . VAL A 1 103 ? 2.723 6.765 -8.461 1.00 94.12 103 VAL A O 1
ATOM 862 N N . LEU A 1 104 ? 2.591 5.454 -6.640 1.00 95.69 104 LEU A N 1
ATOM 863 C CA . LEU A 1 104 ? 1.263 4.910 -6.945 1.00 95.69 104 LEU A CA 1
ATOM 864 C C . LEU A 1 104 ? 0.173 5.994 -6.979 1.00 95.69 104 LEU A C 1
ATOM 866 O O . LEU A 1 104 ? -0.690 5.959 -7.853 1.00 95.69 104 LEU A O 1
ATOM 870 N N . GLU A 1 105 ? 0.246 6.973 -6.073 1.00 95.62 105 GLU A N 1
ATOM 871 C CA . GLU A 1 105 ? -0.625 8.158 -6.037 1.00 95.62 105 GLU A CA 1
ATOM 872 C C . GLU A 1 105 ? -0.479 8.986 -7.324 1.00 95.62 105 GLU A C 1
ATOM 874 O O . GLU A 1 105 ? -1.460 9.261 -8.010 1.00 95.62 105 GLU A O 1
ATOM 879 N N . LYS A 1 106 ? 0.760 9.296 -7.735 1.00 93.31 106 LYS A N 1
ATOM 880 C CA . LYS A 1 106 ? 1.029 10.030 -8.987 1.00 93.31 106 LYS A CA 1
ATOM 881 C C . LYS A 1 106 ? 0.558 9.291 -10.239 1.00 93.31 106 LYS A C 1
ATOM 883 O O . LYS A 1 106 ? 0.182 9.940 -11.211 1.00 93.31 106 LYS A O 1
ATOM 888 N N . ARG A 1 107 ? 0.583 7.956 -10.224 1.00 92.75 107 ARG A N 1
ATOM 889 C CA . ARG A 1 107 ? 0.067 7.112 -11.313 1.00 92.75 107 ARG A CA 1
ATOM 890 C C . ARG A 1 107 ? -1.445 6.911 -11.268 1.00 92.75 107 ARG A C 1
ATOM 892 O O . ARG A 1 107 ? -1.975 6.275 -12.168 1.00 92.75 107 ARG A O 1
ATOM 899 N N . GLN A 1 108 ? -2.132 7.428 -10.247 1.00 96.06 108 GLN A N 1
ATOM 900 C CA . GLN A 1 108 ? -3.569 7.230 -10.035 1.00 96.06 108 GLN A CA 1
ATOM 901 C C . GLN A 1 108 ? -3.976 5.749 -9.908 1.00 96.06 108 GLN A C 1
ATOM 903 O O . GLN A 1 108 ? -5.123 5.390 -10.162 1.00 96.06 108 GLN A O 1
ATOM 908 N N . LEU A 1 109 ? -3.053 4.881 -9.474 1.00 97.12 109 LEU A N 1
ATOM 909 C CA . LEU A 1 109 ? -3.342 3.460 -9.222 1.00 97.12 109 LEU A CA 1
ATOM 910 C C . LEU A 1 109 ? -4.058 3.246 -7.886 1.00 97.12 109 LEU A C 1
ATOM 912 O O . LEU A 1 109 ? -4.724 2.235 -7.666 1.00 97.12 109 LEU A O 1
ATOM 916 N N . VAL A 1 110 ? -3.920 4.208 -6.974 1.00 97.50 110 VAL A N 1
ATOM 917 C CA . VAL A 1 110 ? -4.541 4.198 -5.653 1.00 97.50 110 VAL A CA 1
ATOM 918 C C . VAL A 1 110 ? -5.171 5.566 -5.409 1.00 97.50 110 VAL A C 1
ATOM 920 O O . VAL A 1 110 ? -4.522 6.586 -5.606 1.00 97.50 110 VAL A O 1
ATOM 923 N N . ALA A 1 111 ? -6.430 5.584 -4.966 1.00 97.06 111 ALA A N 1
ATOM 924 C CA . ALA A 1 111 ? -7.144 6.815 -4.627 1.00 97.06 111 ALA A CA 1
ATOM 925 C C . ALA A 1 111 ? -6.573 7.496 -3.368 1.00 97.06 111 ALA A C 1
ATOM 927 O O . ALA A 1 111 ? -6.176 6.813 -2.420 1.00 97.06 111 ALA A O 1
ATOM 928 N N . ASP A 1 112 ? -6.623 8.827 -3.318 1.00 96.62 112 ASP A N 1
ATOM 929 C CA . ASP A 1 112 ? -6.055 9.663 -2.245 1.00 96.62 112 ASP A CA 1
ATOM 930 C C . ASP A 1 112 ? -6.545 9.266 -0.835 1.00 96.62 112 ASP A C 1
ATOM 932 O O . ASP A 1 112 ? -5.762 9.173 0.121 1.00 96.62 112 ASP A O 1
ATOM 936 N N . ASP A 1 113 ? -7.833 8.928 -0.711 1.00 96.31 113 ASP A N 1
ATOM 937 C CA . ASP A 1 113 ? -8.439 8.456 0.541 1.00 96.31 113 ASP A CA 1
ATOM 938 C C . ASP A 1 113 ? -7.768 7.169 1.048 1.00 96.31 113 ASP A C 1
ATOM 940 O O . ASP A 1 113 ? -7.503 7.000 2.242 1.00 96.31 113 ASP A O 1
ATOM 944 N N . HIS A 1 114 ? -7.441 6.253 0.132 1.00 98.00 114 HIS A N 1
ATOM 945 C CA . HIS A 1 114 ? -6.757 5.007 0.465 1.00 98.00 114 HIS A CA 1
ATOM 946 C C . HIS A 1 114 ? -5.296 5.259 0.839 1.00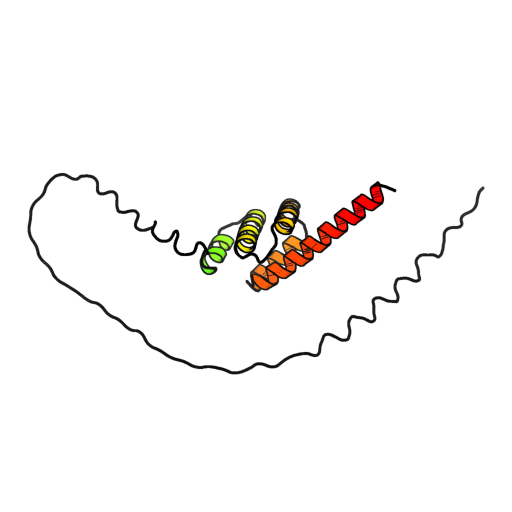 98.00 114 HIS A C 1
ATOM 948 O O . HIS A 1 114 ? -4.802 4.640 1.782 1.00 98.00 114 HIS A O 1
ATOM 954 N N . VAL A 1 115 ? -4.611 6.180 0.152 1.00 97.69 115 VAL A N 1
ATOM 955 C CA . VAL A 1 115 ? -3.210 6.533 0.438 1.00 97.69 115 VAL A CA 1
ATOM 956 C C . VAL A 1 115 ? -3.050 6.990 1.887 1.00 97.69 115 VAL A C 1
ATOM 958 O O . VAL A 1 115 ? -2.102 6.584 2.562 1.00 97.69 115 VAL A O 1
ATOM 961 N N . THR A 1 116 ? -3.995 7.779 2.400 1.00 97.56 116 THR A N 1
ATOM 962 C CA . THR A 1 116 ? -3.975 8.252 3.793 1.00 97.56 116 THR A CA 1
ATOM 963 C C . THR A 1 116 ? -4.006 7.093 4.794 1.00 97.56 116 THR A C 1
ATOM 965 O O . THR A 1 116 ? -3.185 7.043 5.713 1.00 97.56 116 THR A O 1
ATOM 968 N N . VAL A 1 117 ? -4.889 6.112 4.584 1.00 97.81 117 VAL A N 1
ATOM 969 C CA . VAL A 1 117 ? -4.972 4.908 5.431 1.00 97.81 117 VAL A CA 1
ATOM 970 C C . VAL A 1 117 ? -3.711 4.054 5.295 1.00 97.81 117 VAL A C 1
ATOM 972 O O . VAL A 1 117 ? -3.159 3.593 6.291 1.00 97.81 117 VAL A O 1
ATOM 975 N N . LEU A 1 118 ? -3.203 3.875 4.075 1.00 98.19 118 L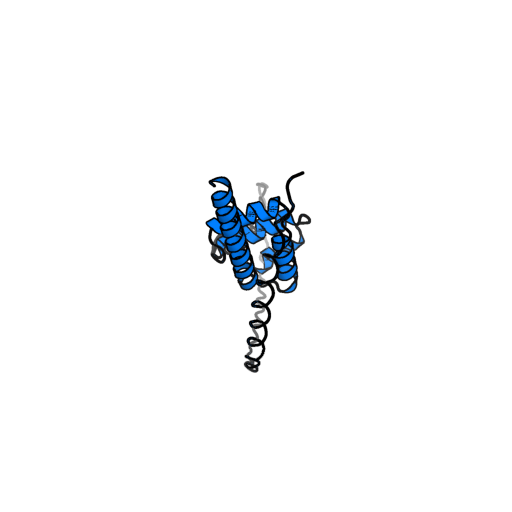EU A N 1
ATOM 976 C CA . LEU A 1 118 ? -1.992 3.094 3.818 1.00 98.19 118 LEU A CA 1
ATOM 977 C C . LEU A 1 118 ? -0.755 3.709 4.489 1.00 98.19 118 LEU A C 1
ATOM 979 O O . LEU A 1 118 ? 0.039 2.973 5.070 1.00 98.19 118 LEU A O 1
ATOM 983 N N . LYS A 1 119 ? -0.622 5.043 4.508 1.00 97.94 119 LYS A N 1
ATOM 984 C CA . LYS A 1 119 ? 0.439 5.744 5.257 1.00 97.94 119 LYS A CA 1
ATOM 985 C C . LYS A 1 119 ? 0.381 5.398 6.752 1.00 97.94 119 LYS A C 1
ATOM 987 O O . LYS A 1 119 ? 1.409 5.076 7.343 1.00 97.94 119 LYS A O 1
ATOM 992 N N . GLN A 1 120 ? -0.809 5.365 7.359 1.00 97.81 120 GLN A N 1
ATOM 993 C CA . GLN A 1 120 ? -0.974 4.938 8.759 1.00 97.81 120 GLN A CA 1
ATOM 994 C C . GLN A 1 120 ? -0.593 3.461 8.975 1.00 97.81 120 GLN A C 1
ATOM 996 O O . GLN A 1 120 ? 0.013 3.111 9.992 1.00 97.81 120 GLN A O 1
ATOM 1001 N N . LEU A 1 121 ? -0.901 2.583 8.014 1.00 97.62 121 LEU A N 1
ATOM 1002 C CA . LEU A 1 121 ? -0.500 1.172 8.068 1.00 97.62 121 LEU A CA 1
ATOM 1003 C C . LEU A 1 121 ? 1.019 0.991 7.975 1.00 97.62 121 LEU A C 1
ATOM 1005 O O . LEU A 1 121 ? 1.567 0.108 8.634 1.00 97.62 121 LEU A O 1
ATOM 1009 N N . VAL A 1 122 ? 1.700 1.838 7.201 1.00 97.56 122 VAL A N 1
ATOM 1010 C CA . VAL A 1 122 ? 3.166 1.864 7.124 1.00 97.56 122 VAL A CA 1
ATOM 1011 C C . VAL A 1 122 ? 3.761 2.264 8.474 1.00 97.56 122 VAL A C 1
ATOM 1013 O O . VAL A 1 122 ? 4.595 1.534 9.003 1.00 97.56 122 VAL A O 1
ATOM 1016 N N . PHE A 1 123 ? 3.287 3.357 9.082 1.00 97.00 123 PHE A N 1
ATOM 1017 C CA . PHE A 1 123 ? 3.792 3.805 10.387 1.00 97.00 123 PHE A CA 1
ATOM 1018 C C . PHE A 1 123 ? 3.498 2.831 11.533 1.00 97.00 123 PHE A C 1
ATOM 1020 O O . PHE A 1 123 ? 4.290 2.730 12.466 1.00 97.00 123 PHE A O 1
ATOM 1027 N N . SER A 1 124 ? 2.388 2.093 11.467 1.00 97.06 124 SER A N 1
ATOM 1028 C CA . SER A 1 124 ? 2.059 1.060 12.461 1.00 97.06 124 SER A CA 1
ATOM 1029 C C . SER A 1 124 ? 2.774 -0.276 12.230 1.00 97.06 124 SER A C 1
ATOM 1031 O O . SER A 1 124 ? 2.616 -1.191 13.037 1.00 97.06 124 SER A O 1
ATOM 1033 N N . GLY A 1 125 ? 3.552 -0.418 11.148 1.00 96.06 125 GLY A N 1
ATOM 1034 C CA . GLY A 1 125 ? 4.235 -1.671 10.819 1.00 96.06 125 GLY A CA 1
ATOM 1035 C C . GLY A 1 125 ? 3.263 -2.817 10.527 1.00 96.06 125 GLY A C 1
ATOM 1036 O O . GLY A 1 125 ? 3.521 -3.969 10.879 1.00 96.06 125 GLY A O 1
ATOM 1037 N N . HIS A 1 126 ? 2.111 -2.513 9.924 1.00 97.19 126 HIS A N 1
ATOM 1038 C CA . HIS A 1 126 ? 1.044 -3.488 9.738 1.00 97.19 126 HIS A CA 1
ATOM 1039 C C . HIS A 1 126 ? 1.491 -4.665 8.852 1.00 97.19 126 HIS A C 1
ATOM 1041 O O . HIS A 1 126 ? 1.977 -4.479 7.734 1.00 97.19 126 HIS A O 1
ATOM 1047 N N . GLN A 1 127 ? 1.257 -5.901 9.310 1.00 96.56 127 GLN A N 1
ATOM 1048 C CA . GLN A 1 127 ? 1.768 -7.112 8.648 1.00 96.56 127 GLN A CA 1
ATOM 1049 C C . GLN A 1 127 ? 1.310 -7.255 7.191 1.00 96.56 127 GLN A C 1
ATOM 1051 O O . GLN A 1 127 ? 2.105 -7.637 6.340 1.00 96.56 127 GLN A O 1
ATOM 1056 N N . MET A 1 128 ? 0.052 -6.916 6.880 1.00 96.56 128 MET A N 1
ATOM 1057 C CA . MET A 1 128 ? -0.444 -6.985 5.496 1.00 96.56 128 MET A CA 1
ATOM 1058 C C . MET A 1 128 ? 0.282 -6.012 4.561 1.00 96.56 128 MET A C 1
ATOM 1060 O O . MET A 1 128 ? 0.484 -6.341 3.398 1.00 96.56 128 MET A O 1
ATOM 1064 N N . MET A 1 129 ? 0.680 -4.841 5.069 1.00 96.69 129 MET A N 1
ATOM 1065 C CA . MET A 1 129 ? 1.434 -3.859 4.289 1.00 96.69 129 MET A CA 1
ATOM 1066 C C . MET A 1 129 ? 2.838 -4.397 3.999 1.00 96.69 129 MET A C 1
ATOM 1068 O O . MET A 1 129 ? 3.270 -4.410 2.853 1.00 96.69 129 MET A O 1
ATOM 1072 N N . SER A 1 130 ? 3.513 -4.926 5.025 1.00 95.56 130 SER A N 1
ATOM 1073 C CA . SER A 1 130 ? 4.833 -5.553 4.879 1.00 95.56 130 SER A CA 1
ATOM 1074 C C . SER A 1 130 ? 4.813 -6.730 3.890 1.00 95.56 130 SER A C 1
ATOM 1076 O O . SER A 1 130 ? 5.672 -6.821 3.016 1.00 95.56 130 SER A O 1
ATOM 1078 N N . ALA A 1 131 ? 3.787 -7.586 3.957 1.00 97.00 131 ALA A N 1
ATOM 1079 C CA . ALA A 1 131 ? 3.626 -8.708 3.034 1.00 97.00 131 ALA A CA 1
ATOM 1080 C C . ALA A 1 131 ? 3.424 -8.255 1.576 1.00 97.00 131 ALA A C 1
ATOM 1082 O O . ALA A 1 131 ? 4.051 -8.814 0.681 1.00 97.00 131 ALA A O 1
ATOM 1083 N N . ALA A 1 132 ? 2.594 -7.232 1.339 1.00 97.56 132 ALA A N 1
ATOM 1084 C CA . ALA A 1 132 ? 2.372 -6.690 -0.003 1.00 97.56 132 ALA A CA 1
ATOM 1085 C C . ALA A 1 132 ? 3.659 -6.095 -0.601 1.00 97.56 132 ALA A C 1
ATOM 1087 O O . ALA A 1 132 ? 3.993 -6.370 -1.749 1.00 97.56 132 ALA A O 1
ATOM 1088 N N . LEU A 1 133 ? 4.425 -5.346 0.199 1.00 95.50 133 LEU A N 1
ATOM 1089 C CA . LEU A 1 133 ? 5.713 -4.789 -0.227 1.00 95.50 133 LEU A CA 1
ATOM 1090 C C . LEU A 1 133 ? 6.751 -5.880 -0.519 1.00 95.50 133 LEU A C 1
ATOM 1092 O O . LEU A 1 133 ? 7.525 -5.758 -1.465 1.00 95.50 133 LEU A O 1
ATOM 1096 N N . SER A 1 134 ? 6.758 -6.959 0.269 1.00 94.44 134 SER A N 1
ATOM 1097 C CA . SER A 1 134 ? 7.641 -8.101 0.025 1.00 94.44 134 SER A CA 1
ATOM 1098 C C . SER A 1 134 ? 7.303 -8.821 -1.281 1.00 94.44 134 SER A C 1
ATOM 1100 O O . SER A 1 134 ? 8.224 -9.220 -1.987 1.00 94.44 134 SER A O 1
ATOM 1102 N N . ALA A 1 135 ? 6.019 -8.980 -1.615 1.00 95.75 135 ALA A N 1
ATOM 1103 C CA . ALA A 1 135 ? 5.602 -9.566 -2.890 1.00 95.75 135 ALA A CA 1
ATOM 1104 C C . ALA A 1 135 ? 6.027 -8.675 -4.070 1.00 95.75 135 ALA A C 1
ATOM 1106 O O . ALA A 1 135 ? 6.673 -9.147 -5.004 1.00 95.75 135 ALA A O 1
ATOM 1107 N N . PHE A 1 136 ? 5.793 -7.364 -3.955 1.00 95.31 136 PHE A N 1
ATOM 1108 C CA . PHE A 1 136 ? 6.225 -6.395 -4.961 1.00 95.31 136 PHE A CA 1
ATOM 1109 C C . PHE A 1 136 ? 7.737 -6.410 -5.197 1.00 95.31 136 PHE A C 1
ATOM 1111 O O . PHE A 1 136 ? 8.164 -6.283 -6.333 1.00 95.31 136 PHE A O 1
ATOM 1118 N N . SER A 1 137 ? 8.561 -6.618 -4.165 1.00 91.75 137 SER A N 1
ATOM 1119 C CA . SER A 1 137 ? 10.021 -6.668 -4.348 1.00 91.75 137 SER A CA 1
ATOM 1120 C C . SER A 1 137 ? 10.512 -7.810 -5.252 1.00 91.75 137 SER A C 1
ATOM 1122 O O . SER A 1 137 ? 11.656 -7.780 -5.698 1.00 91.75 137 SER A O 1
ATOM 1124 N N . VAL A 1 138 ? 9.666 -8.815 -5.504 1.00 93.56 138 VAL A N 1
ATOM 1125 C CA . VAL A 1 138 ? 9.967 -9.947 -6.388 1.00 93.56 138 VAL A CA 1
ATOM 1126 C C . VAL A 1 138 ? 9.371 -9.723 -7.774 1.00 93.56 138 VAL A C 1
ATOM 1128 O O . VAL A 1 138 ? 10.052 -9.938 -8.771 1.00 93.56 138 VAL A O 1
ATOM 1131 N N . GLU A 1 139 ? 8.108 -9.303 -7.834 1.00 94.06 139 GLU A N 1
ATOM 1132 C CA . GLU A 1 139 ? 7.354 -9.199 -9.091 1.00 94.06 139 GLU A CA 1
ATOM 1133 C C . GLU A 1 139 ? 7.559 -7.854 -9.795 1.00 94.06 139 GLU A C 1
ATOM 1135 O O . GLU A 1 139 ? 7.508 -7.784 -11.018 1.00 94.06 139 GLU A O 1
ATOM 1140 N N . MET A 1 140 ? 7.837 -6.797 -9.026 1.00 93.50 140 MET A N 1
ATOM 1141 C CA . MET A 1 140 ? 8.067 -5.425 -9.490 1.00 93.50 140 MET A CA 1
ATOM 1142 C C . MET A 1 140 ? 6.913 -4.865 -10.341 1.00 93.50 140 MET A C 1
ATOM 1144 O O . MET A 1 140 ? 7.105 -3.951 -11.142 1.00 93.50 140 MET A O 1
ATOM 1148 N N . ASP A 1 141 ? 5.704 -5.390 -10.129 1.00 95.62 141 ASP A N 1
ATOM 1149 C CA . ASP A 1 141 ? 4.475 -5.001 -10.814 1.00 95.62 141 ASP A CA 1
ATOM 1150 C C . ASP A 1 141 ? 3.715 -3.937 -10.003 1.00 95.62 141 ASP A C 1
ATOM 1152 O O . ASP A 1 141 ? 3.196 -4.187 -8.908 1.00 95.62 141 ASP A O 1
ATOM 1156 N N . PHE A 1 142 ? 3.686 -2.710 -10.527 1.00 95.00 142 PHE A N 1
ATOM 1157 C CA . PHE A 1 142 ? 3.028 -1.581 -9.871 1.00 95.00 142 PHE A CA 1
ATOM 1158 C C . PHE A 1 142 ? 1.499 -1.684 -9.907 1.00 95.00 142 PHE A C 1
ATOM 1160 O O . PHE A 1 142 ? 0.856 -1.214 -8.964 1.00 95.00 142 PHE A O 1
ATOM 1167 N N . ASP A 1 143 ? 0.925 -2.276 -10.954 1.00 96.56 143 ASP A N 1
ATOM 1168 C CA . ASP A 1 143 ? -0.522 -2.404 -11.120 1.00 96.56 143 ASP A CA 1
ATOM 1169 C C . ASP A 1 143 ? -1.078 -3.434 -10.128 1.00 96.56 143 ASP A C 1
ATOM 1171 O O . ASP A 1 143 ? -2.024 -3.140 -9.388 1.00 96.56 143 ASP A O 1
ATOM 1175 N N . GLU A 1 144 ? -0.420 -4.593 -10.010 1.00 97.44 144 GLU A N 1
ATOM 1176 C CA . GLU A 1 144 ? -0.786 -5.629 -9.032 1.00 97.44 144 GLU A CA 1
ATOM 1177 C C . GLU A 1 144 ? -0.605 -5.135 -7.588 1.00 97.44 144 GLU A C 1
ATOM 1179 O O . GLU A 1 144 ? -1.459 -5.360 -6.716 1.00 97.44 144 GLU A O 1
ATOM 1184 N N . LEU A 1 145 ? 0.476 -4.392 -7.316 1.00 97.25 145 LEU A N 1
ATOM 1185 C CA . LEU A 1 145 ? 0.649 -3.744 -6.020 1.00 97.25 145 LEU A CA 1
ATOM 1186 C C . LEU A 1 145 ? -0.477 -2.732 -5.755 1.00 97.25 145 LEU A C 1
ATOM 1188 O O . LEU A 1 145 ? -1.016 -2.698 -4.646 1.00 97.25 145 LEU A O 1
ATOM 1192 N N . GLY A 1 146 ? -0.850 -1.927 -6.752 1.00 97.81 146 GLY A N 1
ATOM 1193 C CA . GLY A 1 146 ? -1.944 -0.960 -6.675 1.00 97.81 146 GLY A CA 1
ATOM 1194 C C . GLY A 1 146 ? -3.282 -1.604 -6.296 1.00 97.81 146 GLY A C 1
ATOM 1195 O O . GLY A 1 146 ? -3.931 -1.151 -5.340 1.00 97.81 146 GLY A O 1
ATOM 1196 N N . ASP A 1 147 ? -3.669 -2.699 -6.963 1.00 98.19 147 ASP A N 1
ATOM 1197 C CA . ASP A 1 147 ? -4.883 -3.456 -6.614 1.00 98.19 147 ASP A CA 1
ATOM 1198 C C . ASP A 1 147 ? -4.788 -4.036 -5.201 1.00 98.19 147 ASP A C 1
ATOM 1200 O O . ASP A 1 147 ? -5.688 -3.859 -4.367 1.00 98.19 147 ASP A O 1
ATOM 1204 N N . THR A 1 148 ? -3.661 -4.678 -4.886 1.00 98.38 148 THR A N 1
ATOM 1205 C CA . THR A 1 148 ? -3.453 -5.310 -3.585 1.00 98.38 148 THR A CA 1
ATOM 1206 C C . THR A 1 148 ? -3.549 -4.297 -2.443 1.00 98.38 148 THR A C 1
ATOM 1208 O O . THR A 1 148 ? -4.246 -4.554 -1.452 1.00 98.38 148 THR A O 1
ATOM 1211 N N . LEU A 1 149 ? -2.927 -3.124 -2.576 1.00 98.19 149 LEU A N 1
ATOM 1212 C CA . LEU A 1 149 ? -3.000 -2.055 -1.580 1.00 98.19 149 LEU A CA 1
ATOM 1213 C C . LEU A 1 149 ? -4.402 -1.449 -1.486 1.00 98.19 149 LEU A C 1
ATOM 1215 O O . LEU A 1 149 ? -4.903 -1.242 -0.378 1.00 98.19 149 LEU A O 1
ATOM 1219 N N . THR A 1 150 ? -5.086 -1.248 -2.612 1.00 98.44 150 THR A N 1
ATOM 1220 C CA . THR A 1 150 ? -6.481 -0.788 -2.633 1.00 98.44 150 THR A CA 1
ATOM 1221 C C . THR A 1 150 ? -7.399 -1.756 -1.883 1.00 98.44 150 THR A C 1
ATOM 1223 O O . THR A 1 150 ? -8.238 -1.350 -1.071 1.00 98.44 150 THR A O 1
ATOM 1226 N N . ARG A 1 151 ? -7.218 -3.063 -2.088 1.00 98.38 151 ARG A N 1
ATOM 1227 C CA . ARG A 1 151 ? -7.960 -4.121 -1.392 1.00 98.38 151 ARG A CA 1
ATOM 1228 C C . ARG A 1 151 ? -7.666 -4.148 0.109 1.00 98.38 151 ARG A C 1
ATOM 1230 O O . ARG A 1 151 ? -8.577 -4.412 0.898 1.00 98.38 151 ARG A O 1
ATOM 1237 N N . ILE A 1 152 ? -6.427 -3.878 0.521 1.00 98.12 152 ILE A N 1
ATOM 1238 C CA . ILE A 1 152 ? -6.050 -3.740 1.936 1.00 98.12 152 ILE A CA 1
ATOM 1239 C C . ILE A 1 152 ? -6.725 -2.509 2.551 1.00 98.12 152 ILE A C 1
ATOM 1241 O O . ILE A 1 152 ? -7.393 -2.645 3.577 1.00 98.12 152 ILE A O 1
ATOM 1245 N N . ALA A 1 153 ? -6.624 -1.342 1.910 1.00 98.25 153 ALA A N 1
ATOM 1246 C CA . ALA A 1 153 ? -7.214 -0.097 2.398 1.00 98.25 153 ALA A CA 1
ATOM 1247 C C . ALA A 1 153 ? -8.731 -0.229 2.605 1.00 98.25 153 ALA A C 1
ATOM 1249 O O . ALA A 1 153 ? -9.232 0.047 3.695 1.00 98.25 153 ALA A O 1
ATOM 1250 N N . LYS A 1 154 ? -9.455 -0.775 1.615 1.00 98.25 154 LYS A N 1
ATOM 1251 C CA . LYS A 1 154 ? -10.902 -1.045 1.713 1.00 98.25 154 LYS A CA 1
ATOM 1252 C C . LYS A 1 154 ? -11.255 -1.929 2.912 1.00 98.25 154 LYS A C 1
ATOM 1254 O O . LYS A 1 154 ? -12.234 -1.663 3.608 1.00 98.25 154 LYS A O 1
ATOM 1259 N N . LYS A 1 155 ? -10.462 -2.975 3.178 1.00 98.19 155 LYS A N 1
ATOM 1260 C CA . LYS A 1 155 ? -10.674 -3.861 4.336 1.00 98.19 155 LYS A CA 1
ATOM 1261 C C . LYS A 1 155 ? -10.478 -3.123 5.657 1.00 98.19 155 LYS A C 1
ATOM 1263 O O . LYS A 1 155 ? -11.285 -3.314 6.561 1.00 98.19 155 LYS A O 1
ATOM 1268 N N . VAL A 1 156 ? -9.439 -2.298 5.765 1.00 97.69 156 VAL A N 1
ATOM 1269 C CA . VAL A 1 156 ? -9.143 -1.542 6.990 1.00 97.69 156 VAL A CA 1
ATOM 1270 C C . VAL A 1 156 ? -10.219 -0.494 7.261 1.00 97.69 156 VAL A C 1
ATOM 1272 O O . VAL A 1 156 ? -10.731 -0.436 8.375 1.00 97.69 156 VAL A O 1
ATOM 1275 N N . ILE A 1 157 ? -10.645 0.253 6.240 1.00 97.44 157 ILE A N 1
ATOM 1276 C CA . ILE A 1 157 ? -11.740 1.230 6.356 1.00 97.44 157 ILE A CA 1
ATOM 1277 C C . ILE A 1 157 ? -13.029 0.537 6.818 1.00 97.44 157 ILE A C 1
ATOM 1279 O O . ILE A 1 157 ? -13.662 0.969 7.781 1.00 97.44 157 ILE A O 1
ATOM 1283 N N . ALA A 1 158 ? -13.391 -0.588 6.193 1.00 97.62 158 ALA A N 1
ATOM 1284 C CA . ALA A 1 158 ? -14.569 -1.355 6.590 1.00 97.62 158 ALA A CA 1
ATOM 1285 C C . ALA A 1 158 ? -14.472 -1.882 8.035 1.00 97.62 158 ALA A C 1
ATOM 1287 O O . ALA A 1 158 ? -15.473 -1.914 8.751 1.00 97.62 158 ALA A O 1
ATOM 1288 N N . GLN A 1 159 ? -13.280 -2.287 8.485 1.00 96.88 159 GLN A N 1
ATOM 1289 C CA . GLN A 1 159 ? -13.052 -2.712 9.869 1.00 96.88 159 GLN A CA 1
ATOM 1290 C C . GLN A 1 159 ? -13.200 -1.555 10.862 1.00 96.88 159 GLN A C 1
ATOM 1292 O O . GLN A 1 159 ? -13.846 -1.741 11.892 1.00 96.88 159 GLN A O 1
ATOM 1297 N N . GLN A 1 160 ? -12.665 -0.372 10.553 1.00 95.75 160 GLN A N 1
ATOM 1298 C CA . GLN A 1 160 ? -12.804 0.821 11.398 1.00 95.75 160 GLN A CA 1
ATOM 1299 C C . GLN A 1 160 ? -14.276 1.230 11.551 1.00 95.75 160 GLN A C 1
ATOM 1301 O O . GLN A 1 160 ? -14.744 1.447 12.667 1.00 95.75 160 GLN A O 1
ATOM 1306 N N . GLN A 1 161 ? -15.044 1.229 10.457 1.00 96.56 161 GLN A N 1
ATOM 1307 C CA . GLN A 1 161 ? -16.483 1.524 10.493 1.00 96.56 161 GLN A CA 1
ATOM 1308 C C . GLN A 1 161 ? -17.267 0.515 11.349 1.00 96.56 161 GLN A C 1
ATOM 1310 O O . GLN A 1 161 ? -18.179 0.887 12.084 1.00 96.56 161 GLN A O 1
ATOM 1315 N N . GLN A 1 162 ? -16.906 -0.772 11.295 1.00 97.00 162 GLN A N 1
ATOM 1316 C CA . GLN A 1 162 ? -17.537 -1.802 12.128 1.00 97.00 162 GLN A CA 1
ATOM 1317 C C . GLN A 1 162 ? -17.207 -1.662 13.617 1.00 97.00 162 GLN A C 1
ATOM 1319 O O . GLN A 1 162 ? -18.018 -2.078 14.444 1.00 97.00 162 GLN A O 1
ATOM 1324 N N . GLN A 1 163 ? -16.031 -1.132 13.959 1.00 95.75 163 GLN A N 1
ATOM 1325 C CA . GLN A 1 163 ? -15.643 -0.868 15.347 1.00 95.75 163 GLN A CA 1
ATOM 1326 C C . GLN A 1 163 ? -16.421 0.326 15.907 1.00 95.75 163 GLN A C 1
ATOM 1328 O O . GLN A 1 163 ? -17.021 0.198 16.970 1.00 95.75 163 GLN A O 1
ATOM 1333 N N . GLN A 1 164 ? -16.539 1.415 15.143 1.00 95.81 164 GLN A N 1
ATOM 1334 C CA . GLN A 1 164 ? -17.325 2.593 15.539 1.00 95.81 164 GLN A CA 1
ATOM 1335 C C . GLN A 1 164 ? -18.798 2.238 15.813 1.00 95.81 164 GLN A C 1
ATOM 1337 O O . GLN A 1 164 ? -19.344 2.592 16.852 1.00 95.81 164 GLN A O 1
ATOM 1342 N N . GLN A 1 165 ? -19.421 1.418 14.958 1.00 96.19 165 GLN A N 1
ATOM 1343 C CA . GLN A 1 165 ? -20.804 0.958 15.167 1.00 96.19 165 GLN A CA 1
ATOM 1344 C C . GLN A 1 165 ? -20.995 0.049 16.396 1.00 96.19 165 GLN A C 1
ATOM 1346 O O . GLN A 1 165 ? -22.132 -0.173 16.820 1.00 96.19 165 GLN A O 1
ATOM 1351 N N . GLN A 1 166 ? -19.924 -0.554 16.921 1.00 95.19 166 GLN A N 1
ATOM 1352 C CA . GLN A 1 166 ? -19.983 -1.365 18.142 1.00 95.19 166 GLN A CA 1
ATOM 1353 C C . GLN A 1 166 ? -19.838 -0.516 19.401 1.00 95.19 166 GLN A C 1
ATOM 1355 O O . GLN A 1 166 ? -20.403 -0.889 20.421 1.00 95.19 166 GLN A O 1
ATOM 1360 N N . GLU A 1 167 ? -19.112 0.599 19.329 1.00 94.56 167 GLU A N 1
ATOM 1361 C CA . GLU A 1 167 ? -18.939 1.525 20.452 1.00 94.56 167 GLU A CA 1
ATOM 1362 C C . GLU A 1 167 ? -20.196 2.366 20.717 1.00 94.56 167 GLU A C 1
ATOM 1364 O O . GLU A 1 167 ? -20.441 2.762 21.852 1.00 94.56 167 GLU A O 1
ATOM 1369 N N . GLU A 1 168 ? -21.034 2.585 19.700 1.00 93.44 168 GLU A N 1
ATOM 1370 C CA . GLU A 1 168 ? -22.302 3.321 19.825 1.00 93.44 168 GLU A CA 1
ATOM 1371 C C . GLU A 1 168 ? -23.472 2.498 20.413 1.00 93.44 168 GLU A C 1
ATOM 1373 O O . GLU A 1 168 ? -24.574 3.029 20.565 1.00 93.44 168 GLU A O 1
ATOM 1378 N N . ARG A 1 169 ? -23.279 1.206 20.720 1.00 87.56 169 ARG A N 1
ATOM 1379 C CA . ARG A 1 169 ? -24.329 0.296 21.225 1.00 87.56 169 ARG A CA 1
ATOM 1380 C C . ARG A 1 169 ? -24.161 -0.059 22.694 1.00 87.56 169 ARG A C 1
ATOM 1382 O O . ARG A 1 169 ? -25.212 -0.133 23.370 1.00 87.56 169 ARG A O 1
#

pLDDT: mean 74.12, std 22.05, range [41.94, 98.44]

Secondary structure (DSSP, 8-state):
--------SSSSGGGSTTSSSSSSSS----------------------------------------TTSSSSSSS----HHHHHHHHHH---HHHHHHHHHHHHHHTTSS-HHHHHHHHHHHHTT-HHHHHHHHHHHHH--HHHHHHHHHHHHHHHHHHHHHHHHHHT-

Organism: NCBI:txid180227

Foldseek 3Di:
DDDDDDDDDPPPPPPPPPPPPPPPDDDDPDDDDDDDDDDDDDDDDDDDDDDDDDDDDDCPPPPPPCPVPPPPDPPPQDPLVVLVVVLVPDPDPLVSLLSLLVNCVVVVLADPQLSVQLNVCSVVVPPQNVVLVVVCVVVVDSNVSSVSSNVVSVVVVVVVVVVVVVVVD

Radius of gyration: 29.26 Å; chains: 1; bounding box: 74×63×81 Å